Protein AF-H6LB31-F1 (afdb_monomer)

Structure (mmCIF, N/CA/C/O backbone):
data_AF-H6LB31-F1
#
_entry.id   AF-H6LB31-F1
#
loop_
_atom_site.group_PDB
_atom_site.id
_atom_site.type_symbol
_atom_site.label_atom_id
_atom_site.label_alt_id
_atom_site.label_comp_id
_atom_site.label_asym_id
_atom_site.label_entity_id
_atom_site.label_seq_id
_atom_site.pdbx_PDB_ins_code
_atom_site.Cartn_x
_atom_site.Cartn_y
_atom_site.Cartn_z
_atom_site.occupancy
_atom_site.B_iso_or_equiv
_atom_site.auth_seq_id
_atom_site.auth_comp_id
_atom_site.auth_asym_id
_atom_site.auth_atom_id
_atom_site.pdbx_PDB_model_num
ATOM 1 N N . MET A 1 1 ? 15.099 -11.812 30.535 1.00 35.91 1 MET A N 1
ATOM 2 C CA . MET A 1 1 ? 14.905 -11.667 29.072 1.00 35.91 1 MET A CA 1
ATOM 3 C C . MET A 1 1 ? 13.791 -12.609 28.619 1.00 35.91 1 MET A C 1
ATOM 5 O O . MET A 1 1 ? 14.042 -13.612 27.968 1.00 35.91 1 ME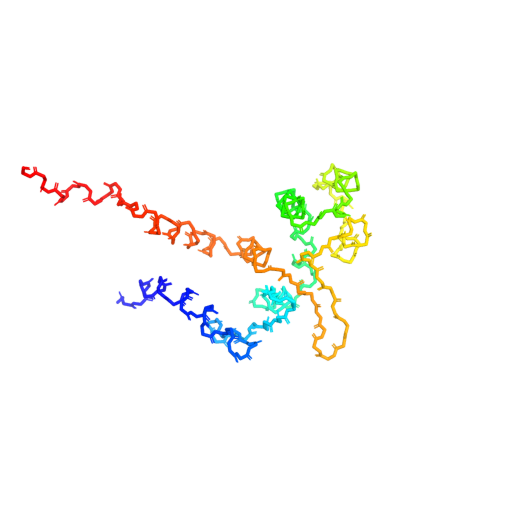T A O 1
ATOM 9 N N . GLN A 1 2 ? 12.557 -12.311 29.016 1.00 36.75 2 GLN A N 1
ATOM 10 C CA . GLN A 1 2 ? 11.341 -12.982 28.547 1.00 36.75 2 GLN A CA 1
ATOM 11 C C . GLN A 1 2 ? 10.508 -11.933 27.796 1.00 36.75 2 GLN A C 1
ATOM 13 O O . GLN A 1 2 ? 10.653 -10.749 28.086 1.00 36.75 2 GLN A O 1
ATOM 18 N N . ALA A 1 3 ? 9.674 -12.378 26.853 1.00 39.47 3 ALA A N 1
ATOM 19 C CA . ALA A 1 3 ? 8.760 -11.580 26.015 1.00 39.47 3 ALA A CA 1
ATOM 20 C C . ALA A 1 3 ? 9.251 -11.102 24.627 1.00 39.47 3 ALA A C 1
ATOM 22 O O . ALA A 1 3 ? 8.881 -10.025 24.176 1.00 39.47 3 ALA A O 1
ATOM 23 N N . VAL A 1 4 ? 10.002 -11.929 23.885 1.00 43.31 4 VAL A N 1
ATOM 24 C CA . VAL A 1 4 ? 10.171 -11.741 22.416 1.00 43.31 4 VAL A CA 1
ATOM 25 C C . VAL A 1 4 ? 9.467 -12.843 21.599 1.00 43.31 4 VAL A C 1
ATOM 27 O O . VAL A 1 4 ? 9.294 -12.716 20.391 1.00 43.31 4 VAL A O 1
ATOM 30 N N . TRP A 1 5 ? 8.976 -13.906 22.250 1.00 37.16 5 TRP A N 1
ATOM 31 C CA . TRP A 1 5 ? 8.496 -15.121 21.569 1.00 37.16 5 TRP A CA 1
ATOM 32 C C . TRP A 1 5 ? 6.986 -15.398 21.680 1.00 37.16 5 TRP A C 1
ATOM 34 O O . TRP A 1 5 ? 6.527 -16.380 21.107 1.00 37.16 5 TRP A O 1
ATOM 44 N N . GLU A 1 6 ? 6.197 -14.532 22.326 1.00 35.81 6 GLU A N 1
ATOM 45 C CA . GLU A 1 6 ? 4.729 -14.708 22.432 1.00 35.81 6 GLU A CA 1
ATOM 46 C C . GLU A 1 6 ? 3.915 -14.029 21.316 1.00 35.81 6 GLU A C 1
ATOM 48 O O . GLU A 1 6 ? 2.698 -14.174 21.235 1.00 35.81 6 GLU A O 1
ATOM 53 N N . LEU A 1 7 ? 4.574 -13.347 20.379 1.00 46.31 7 LEU A N 1
ATOM 54 C CA . LEU A 1 7 ? 3.907 -12.713 19.239 1.00 46.31 7 LEU A CA 1
ATOM 55 C C . LEU A 1 7 ? 3.476 -13.609 18.044 1.00 46.31 7 LEU A C 1
ATOM 57 O O . LEU A 1 7 ? 3.020 -13.025 17.068 1.00 46.31 7 LEU A O 1
ATOM 61 N N . PRO A 1 8 ? 3.542 -14.963 18.026 1.00 50.78 8 PRO A N 1
ATOM 62 C CA . PRO A 1 8 ? 3.002 -15.732 16.894 1.00 50.78 8 PRO A CA 1
ATOM 63 C C . PRO A 1 8 ? 1.480 -15.930 16.908 1.00 50.78 8 PRO A C 1
ATOM 65 O O . PRO A 1 8 ? 0.855 -15.839 15.865 1.00 50.78 8 PRO A O 1
ATOM 68 N N . ILE A 1 9 ? 0.860 -16.164 18.067 1.00 45.50 9 ILE A N 1
ATOM 69 C CA . ILE A 1 9 ? -0.571 -16.544 18.148 1.00 45.50 9 ILE A CA 1
ATOM 70 C C . ILE A 1 9 ? -1.484 -15.306 18.160 1.00 45.50 9 ILE A C 1
ATOM 72 O O . ILE A 1 9 ? -2.668 -15.361 17.812 1.00 45.50 9 ILE A O 1
ATOM 76 N N . LEU A 1 10 ? -0.921 -14.154 18.525 1.00 48.28 10 LEU A N 1
ATOM 77 C CA . LEU A 1 10 ? -1.684 -12.925 18.629 1.00 48.28 10 LEU A CA 1
ATOM 78 C C . LEU A 1 10 ? -2.051 -12.371 17.253 1.00 48.28 10 LEU A C 1
ATOM 80 O O . LEU A 1 10 ? -3.207 -12.051 17.090 1.00 48.28 10 LEU A O 1
ATOM 84 N N . LEU A 1 11 ? -1.208 -12.335 16.215 1.00 50.88 11 LEU A N 1
ATOM 85 C CA . LEU A 1 11 ? -1.619 -11.659 14.968 1.00 50.88 11 LEU A CA 1
ATOM 86 C C . LEU A 1 11 ? -2.863 -12.291 14.297 1.00 50.88 11 LEU A C 1
ATOM 88 O O . LEU A 1 11 ? -3.767 -11.560 13.900 1.00 50.88 11 LEU A O 1
ATOM 92 N N . PHE A 1 12 ? -2.964 -13.625 14.254 1.00 44.91 12 PHE A N 1
ATOM 93 C CA . PHE A 1 12 ? -4.125 -14.323 13.679 1.00 44.91 12 PHE A CA 1
ATOM 94 C C . PHE A 1 12 ? -5.377 -14.268 14.572 1.00 44.91 12 PHE A C 1
ATOM 96 O O . PHE A 1 12 ? -6.462 -13.959 14.079 1.00 44.91 12 PHE A O 1
ATOM 103 N N . SER A 1 13 ? -5.247 -14.483 15.890 1.00 44.72 13 SER A N 1
ATOM 104 C CA . SER A 1 13 ? -6.390 -14.345 16.815 1.00 44.72 13 SER A CA 1
ATOM 105 C C . SER A 1 13 ? -6.854 -12.891 16.980 1.00 44.72 13 SER A C 1
ATOM 107 O O . SER A 1 13 ? -8.026 -12.635 17.245 1.00 44.72 13 SER A O 1
ATOM 109 N N . PHE A 1 14 ? -5.967 -11.921 16.757 1.00 44.09 14 PHE A N 1
ATOM 110 C CA . PHE A 1 14 ? -6.229 -10.491 16.899 1.00 44.09 14 PHE A CA 1
ATOM 111 C C . PHE A 1 14 ? -6.899 -9.889 15.657 1.00 44.09 14 PHE A C 1
ATOM 113 O O . PHE A 1 14 ? -7.761 -9.021 15.799 1.00 44.09 14 PHE A O 1
ATOM 120 N N . ILE A 1 15 ? -6.587 -10.392 14.456 1.00 50.03 15 ILE A N 1
ATOM 121 C CA . ILE A 1 15 ? -7.363 -10.104 13.237 1.00 50.03 15 ILE A CA 1
ATOM 122 C C . ILE A 1 15 ? -8.776 -10.698 13.361 1.00 50.03 15 ILE A C 1
ATOM 124 O O . ILE A 1 15 ? -9.748 -10.000 13.075 1.00 50.03 15 ILE A O 1
ATOM 128 N N . GLU A 1 16 ? -8.916 -11.929 13.868 1.00 47.12 16 GLU A N 1
ATOM 129 C CA . GLU A 1 16 ? -10.231 -12.541 14.124 1.00 47.12 16 GLU A CA 1
ATOM 130 C C . GLU A 1 16 ? -11.044 -11.807 15.208 1.00 47.12 16 GLU A C 1
ATOM 132 O O . GLU A 1 16 ? -12.233 -11.549 15.028 1.00 47.12 16 GLU A O 1
ATOM 137 N N . MET A 1 17 ? -10.424 -11.368 16.310 1.00 37.28 17 MET A N 1
ATOM 138 C CA . MET A 1 17 ? -11.124 -10.616 17.363 1.00 37.28 17 MET A CA 1
ATOM 139 C C . MET A 1 17 ? -11.562 -9.206 16.931 1.00 37.28 17 MET A C 1
ATOM 141 O O . MET A 1 17 ? -12.603 -8.719 17.382 1.00 37.28 17 MET A O 1
ATOM 145 N N . ALA A 1 18 ? -10.816 -8.542 16.045 1.00 44.94 18 ALA A N 1
ATOM 146 C CA . ALA A 1 18 ? -11.147 -7.196 15.573 1.00 44.94 18 ALA A CA 1
ATOM 147 C C . ALA A 1 18 ? -12.305 -7.160 14.559 1.00 44.94 18 ALA A C 1
ATOM 149 O O . ALA A 1 18 ? -12.961 -6.119 14.421 1.00 44.94 18 ALA A O 1
ATOM 150 N N . LYS A 1 19 ? -12.639 -8.299 13.926 1.00 49.56 19 LYS A N 1
ATOM 151 C CA . LYS A 1 19 ? -13.785 -8.442 13.004 1.00 49.56 19 LYS A CA 1
ATOM 152 C C . LYS A 1 19 ? -15.132 -8.056 13.627 1.00 49.56 19 LYS A C 1
ATOM 154 O O . LYS A 1 19 ? -16.082 -7.794 12.894 1.00 49.56 19 LYS A O 1
ATOM 159 N N . LYS A 1 20 ? -15.235 -7.992 14.962 1.00 47.22 20 LYS A N 1
ATOM 160 C CA . LYS A 1 20 ? -16.486 -7.695 15.682 1.00 47.22 20 LYS A CA 1
ATOM 161 C C . LYS A 1 20 ? -16.664 -6.224 16.094 1.00 47.22 20 LYS A C 1
ATOM 163 O O . LYS A 1 20 ? -17.773 -5.856 16.466 1.00 47.22 20 LYS A O 1
ATOM 168 N N . GLN A 1 21 ? -15.614 -5.390 16.052 1.00 53.44 21 GLN A N 1
ATOM 169 C CA . GLN A 1 21 ? -15.641 -4.018 16.608 1.00 53.44 21 GLN A CA 1
ATOM 170 C C . GLN A 1 21 ? -15.147 -2.910 15.656 1.00 53.44 21 GLN A C 1
ATOM 172 O O . GLN A 1 21 ? -15.168 -1.740 16.031 1.00 53.44 21 GLN A O 1
ATOM 177 N N . GLY A 1 22 ? -14.705 -3.233 14.433 1.00 63.44 22 GLY A N 1
ATOM 178 C CA . GLY A 1 22 ? -14.289 -2.224 13.440 1.00 63.44 22 GLY A CA 1
ATOM 179 C C . GLY A 1 22 ? -12.993 -1.471 13.785 1.00 63.44 22 GLY A C 1
ATOM 180 O O . GLY A 1 22 ? -12.625 -0.515 13.105 1.00 63.44 22 GLY A O 1
ATOM 181 N N . ILE A 1 23 ? -12.284 -1.877 14.843 1.00 63.09 23 ILE A N 1
ATOM 182 C CA . ILE A 1 23 ? -11.026 -1.275 15.300 1.00 63.09 23 ILE A CA 1
ATOM 183 C C . ILE A 1 23 ? -10.080 -2.395 15.754 1.00 63.09 23 ILE A C 1
ATOM 185 O O . ILE A 1 23 ? -10.455 -3.264 16.536 1.00 63.09 23 ILE A O 1
ATOM 189 N N . LEU A 1 24 ? -8.835 -2.352 15.282 1.00 66.56 24 LEU A N 1
ATOM 190 C CA . LEU A 1 24 ? -7.753 -3.290 15.572 1.00 66.56 24 LEU A CA 1
ATOM 191 C C . LEU A 1 24 ? -6.681 -2.599 16.436 1.00 66.56 24 LEU A C 1
ATOM 193 O O . LEU A 1 24 ? -5.989 -1.693 15.973 1.00 66.56 24 LEU A O 1
ATOM 197 N N . LYS A 1 25 ? -6.509 -3.019 17.696 1.00 53.97 25 LYS A N 1
ATOM 198 C CA . LYS A 1 25 ? -5.569 -2.401 18.663 1.00 53.97 25 LYS A CA 1
ATOM 199 C C . LYS A 1 25 ? -4.150 -2.987 18.631 1.00 53.97 25 LYS A C 1
ATOM 201 O O . LYS A 1 25 ? -3.714 -3.630 19.576 1.00 53.97 25 LYS A O 1
ATOM 206 N N . VAL A 1 26 ? -3.377 -2.776 17.574 1.00 55.91 26 VAL A N 1
ATOM 207 C CA . VAL A 1 26 ? -2.007 -3.333 17.516 1.00 55.91 26 VAL A CA 1
ATOM 208 C C . VAL A 1 26 ? -1.038 -2.484 18.346 1.00 55.91 26 VAL A C 1
ATOM 210 O O . VAL A 1 26 ? -0.842 -1.310 18.022 1.00 55.91 26 VAL A O 1
ATOM 213 N N . GLN A 1 27 ? -0.428 -3.084 19.379 1.00 51.78 27 GLN A N 1
ATOM 214 C CA . GLN A 1 27 ? 0.591 -2.471 20.255 1.00 51.78 27 GLN A CA 1
ATOM 215 C C . GLN A 1 27 ? 0.170 -1.094 20.807 1.00 51.78 27 GLN A C 1
ATOM 217 O O . GLN A 1 27 ? 0.881 -0.103 20.677 1.00 51.78 27 GLN A O 1
ATOM 222 N N . GLY A 1 28 ? -1.041 -1.013 21.367 1.00 53.47 28 GLY A N 1
ATOM 223 C CA . GLY A 1 28 ? -1.573 0.229 21.947 1.00 53.47 28 GLY A CA 1
ATOM 224 C C . GLY A 1 28 ? -2.074 1.256 20.928 1.00 53.47 28 GLY A C 1
ATOM 225 O O . GLY A 1 28 ? -2.485 2.342 21.318 1.00 53.47 28 GLY A O 1
ATOM 226 N N . SER A 1 29 ? -2.080 0.930 19.632 1.00 46.38 29 SER A N 1
ATOM 227 C CA . SER A 1 29 ? -2.531 1.842 18.580 1.00 46.38 29 SER A CA 1
ATOM 228 C C . SER A 1 29 ? -3.711 1.273 17.791 1.00 46.38 29 SER A C 1
ATOM 230 O O . SER A 1 29 ? -3.640 0.168 17.245 1.00 46.38 29 SER A O 1
ATOM 232 N N . GLU A 1 30 ? -4.771 2.069 17.694 1.00 66.38 30 GLU A N 1
ATOM 233 C CA . GLU A 1 30 ? -6.033 1.746 17.026 1.00 66.38 30 GLU A CA 1
ATOM 234 C C . GLU A 1 30 ? -5.915 1.904 15.502 1.00 66.38 30 GLU A C 1
ATOM 236 O O . GLU A 1 30 ? -5.641 2.988 14.994 1.00 66.38 30 GLU A O 1
ATOM 241 N N . ILE A 1 31 ? -6.109 0.811 14.764 1.00 69.44 31 ILE A N 1
ATOM 242 C CA . ILE A 1 31 ? -6.218 0.788 13.302 1.00 69.44 31 ILE A CA 1
ATOM 243 C C . ILE A 1 31 ? -7.687 0.578 12.960 1.00 69.44 31 ILE A C 1
ATOM 245 O O . ILE A 1 31 ? -8.292 -0.394 13.407 1.00 69.44 31 ILE A O 1
ATOM 249 N N . ARG A 1 32 ? -8.273 1.473 12.167 1.00 71.75 32 ARG A N 1
ATOM 250 C CA . ARG A 1 32 ? -9.671 1.337 11.752 1.00 71.75 32 ARG A CA 1
ATOM 251 C C . ARG A 1 32 ? -9.819 0.236 10.710 1.00 71.75 32 ARG A C 1
ATOM 253 O O . ARG A 1 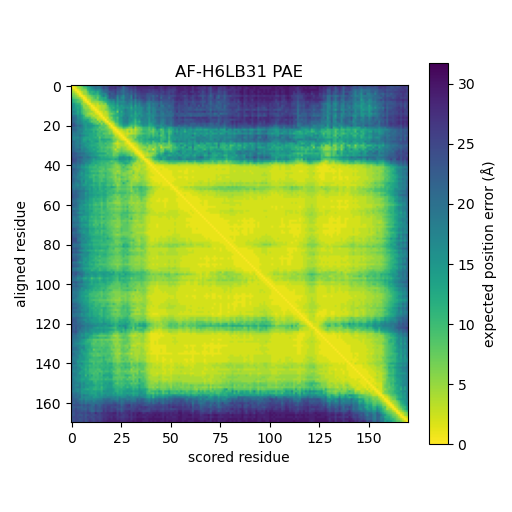32 ? -9.070 0.199 9.730 1.00 71.75 32 ARG A O 1
ATOM 260 N N . LEU A 1 33 ? -10.815 -0.612 10.932 1.00 72.56 33 LEU A N 1
ATOM 261 C CA . LEU A 1 33 ? -11.290 -1.618 9.999 1.00 72.56 33 LEU A CA 1
ATOM 262 C C . LEU A 1 33 ? -12.643 -1.176 9.453 1.00 72.56 33 LEU A C 1
ATOM 264 O O . LEU A 1 33 ? -13.509 -0.688 10.179 1.00 72.56 33 LEU A O 1
ATOM 268 N N . TYR A 1 34 ? -12.823 -1.359 8.161 1.00 69.38 34 TYR A N 1
ATOM 269 C CA . TYR A 1 34 ? -14.055 -1.069 7.459 1.00 69.38 34 TYR A CA 1
ATOM 270 C C . TYR A 1 34 ? -14.463 -2.318 6.688 1.00 69.38 34 TYR A C 1
ATOM 272 O O . TYR A 1 34 ? -13.652 -2.862 5.955 1.00 69.38 34 TYR A O 1
ATOM 280 N N . ARG A 1 35 ? -15.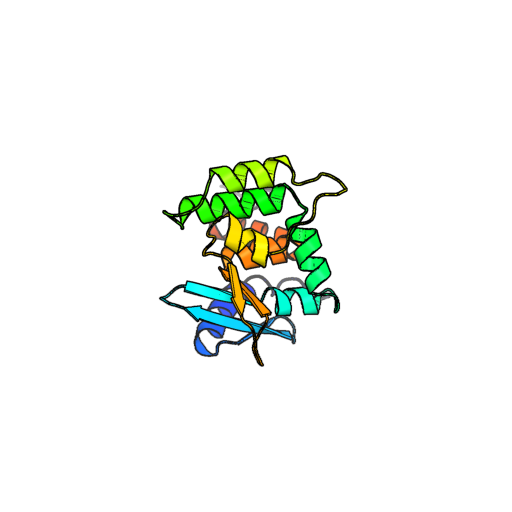702 -2.781 6.851 1.00 65.00 35 ARG A N 1
ATOM 281 C CA . ARG A 1 35 ? -16.219 -3.930 6.103 1.00 65.00 35 ARG A CA 1
ATOM 282 C C . ARG A 1 35 ? -17.204 -3.447 5.050 1.00 65.00 35 ARG A C 1
ATOM 284 O O . ARG A 1 35 ? -18.160 -2.743 5.378 1.00 65.00 35 ARG A O 1
ATOM 291 N N . GLU A 1 36 ? -16.992 -3.850 3.806 1.00 63.50 36 GLU A N 1
ATOM 292 C CA . GLU A 1 36 ? -17.874 -3.546 2.680 1.00 63.50 36 GLU A CA 1
ATOM 293 C C . GLU A 1 36 ? -18.114 -4.813 1.869 1.00 63.50 36 GLU A C 1
ATOM 295 O O . GLU A 1 36 ? -17.175 -5.510 1.514 1.00 63.50 36 GLU A O 1
ATOM 300 N N . GLN A 1 37 ? -19.385 -5.147 1.630 1.00 58.81 37 GLN A N 1
ATOM 301 C CA . GLN A 1 37 ? -19.803 -6.247 0.744 1.00 58.81 37 GLN A CA 1
ATOM 302 C C . GLN A 1 37 ? -19.100 -7.609 0.966 1.00 58.81 37 GLN A C 1
ATOM 304 O O . GLN A 1 37 ? -19.046 -8.418 0.048 1.00 58.81 37 GLN A O 1
ATOM 309 N N . LYS A 1 38 ? -18.687 -7.896 2.215 1.00 62.44 38 LYS A N 1
ATOM 310 C CA . LYS A 1 38 ? -17.968 -9.100 2.711 1.00 62.44 38 LYS A CA 1
ATOM 311 C C . LYS A 1 38 ? -16.437 -9.041 2.673 1.00 62.44 38 LYS A C 1
ATOM 313 O O . LYS A 1 38 ? -15.815 -9.981 3.159 1.00 62.44 38 LYS A O 1
ATOM 318 N N . GLU A 1 39 ? -15.846 -7.948 2.214 1.00 69.69 39 GLU A N 1
ATOM 319 C CA . GLU A 1 39 ? -14.398 -7.741 2.236 1.00 69.69 39 GLU A CA 1
ATOM 320 C C . GLU A 1 39 ? -13.985 -6.778 3.352 1.00 69.69 39 GLU A C 1
ATOM 322 O O . GLU A 1 39 ? -14.695 -5.819 3.685 1.00 69.69 39 GLU A O 1
ATOM 327 N N . ASP A 1 40 ? -12.832 -7.066 3.955 1.00 79.50 40 ASP A N 1
ATOM 328 C CA . ASP A 1 40 ? -12.276 -6.309 5.070 1.00 79.50 40 ASP A CA 1
ATOM 329 C C . ASP A 1 40 ? -1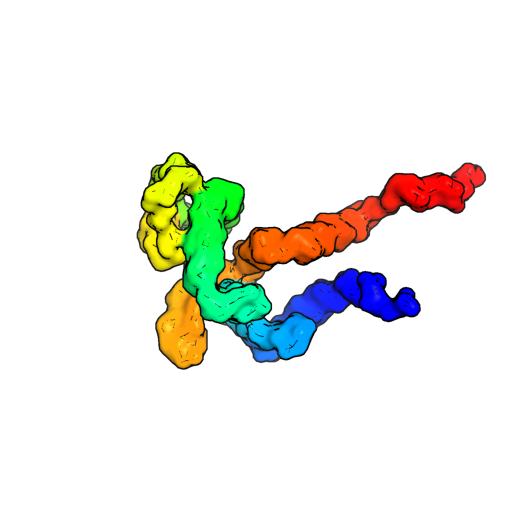1.224 -5.314 4.543 1.00 79.50 40 ASP A C 1
ATOM 331 O O . ASP A 1 40 ? -10.182 -5.682 3.999 1.00 79.50 40 ASP A O 1
ATOM 335 N N . PHE A 1 41 ? -11.507 -4.025 4.719 1.00 87.38 41 PHE A N 1
ATOM 336 C CA . PHE A 1 41 ? -10.633 -2.908 4.386 1.00 87.38 41 PHE A CA 1
ATOM 337 C C . PHE A 1 41 ? -9.958 -2.349 5.639 1.00 87.38 41 PHE A C 1
ATOM 339 O O . PHE A 1 41 ? -10.566 -2.190 6.699 1.00 87.38 41 PHE A O 1
ATOM 346 N N . ILE A 1 42 ? -8.695 -1.968 5.496 1.00 89.38 42 ILE A N 1
ATOM 347 C CA . ILE A 1 42 ? -7.847 -1.452 6.565 1.00 89.38 42 ILE A CA 1
ATOM 348 C C . ILE A 1 42 ? -7.377 -0.045 6.199 1.00 89.38 42 ILE A C 1
ATOM 350 O O . ILE A 1 42 ? -6.991 0.227 5.061 1.00 89.38 42 ILE A O 1
ATOM 354 N N . SER A 1 43 ? -7.407 0.867 7.169 1.00 91.38 43 SER A N 1
ATOM 355 C CA . SER A 1 43 ? -6.943 2.246 6.992 1.00 91.38 43 SER A CA 1
ATOM 356 C C . SER A 1 43 ? -5.421 2.315 6.800 1.00 91.38 43 SER A C 1
ATOM 358 O O . SER A 1 43 ? -4.651 2.183 7.757 1.00 91.38 43 SER A O 1
ATOM 360 N N . LEU A 1 44 ? -4.978 2.594 5.570 1.00 92.88 44 LEU A N 1
ATOM 361 C CA . LEU A 1 44 ? -3.571 2.853 5.244 1.00 92.88 44 LEU A CA 1
ATOM 362 C C . LEU A 1 44 ? -3.069 4.117 5.942 1.00 92.88 44 LEU A C 1
ATOM 364 O O . LEU A 1 44 ? -1.924 4.177 6.386 1.00 92.88 44 LEU A O 1
ATOM 368 N N . THR A 1 45 ? -3.928 5.128 6.078 1.00 92.25 45 THR A N 1
ATOM 369 C CA . THR A 1 45 ? -3.575 6.376 6.762 1.00 92.25 45 THR A CA 1
ATOM 370 C C . THR A 1 45 ? -3.303 6.146 8.249 1.00 92.25 45 THR A C 1
ATOM 372 O O . THR A 1 45 ? -2.354 6.720 8.781 1.00 92.25 45 THR A O 1
ATOM 375 N N . ASP A 1 46 ? -4.087 5.297 8.921 1.00 89.19 46 ASP A N 1
ATOM 376 C CA . ASP A 1 46 ? -3.859 4.985 10.336 1.00 89.19 46 ASP A CA 1
ATOM 377 C C . ASP A 1 46 ? -2.619 4.106 10.529 1.00 89.19 46 ASP A C 1
ATOM 379 O O . ASP A 1 46 ? -1.862 4.338 11.471 1.00 89.19 46 ASP A O 1
ATOM 383 N N . ILE A 1 47 ? -2.350 3.165 9.611 1.00 89.06 47 ILE A N 1
ATOM 384 C CA . ILE A 1 47 ? -1.083 2.415 9.585 1.00 89.06 47 ILE A CA 1
ATOM 385 C C . ILE A 1 47 ? 0.093 3.386 9.451 1.00 89.06 47 ILE A C 1
ATOM 387 O O . ILE A 1 47 ? 0.972 3.402 10.310 1.00 89.06 47 ILE A O 1
ATOM 391 N N . ALA A 1 48 ? 0.089 4.235 8.419 1.00 91.31 48 ALA A N 1
ATOM 392 C CA . ALA A 1 48 ? 1.164 5.186 8.145 1.00 91.31 48 ALA A CA 1
ATOM 393 C C . ALA A 1 48 ? 1.417 6.128 9.331 1.00 91.31 48 ALA A C 1
ATOM 395 O O . ALA A 1 48 ? 2.570 6.427 9.641 1.00 91.31 48 ALA A O 1
ATOM 396 N N . ARG A 1 49 ? 0.356 6.551 10.035 1.00 89.25 49 ARG A N 1
ATOM 397 C CA . ARG A 1 49 ? 0.451 7.474 11.177 1.00 89.25 49 ARG A CA 1
ATOM 398 C C . ARG A 1 49 ? 1.290 6.912 12.323 1.00 89.25 49 ARG A C 1
ATOM 400 O O . ARG A 1 49 ? 1.915 7.697 13.028 1.00 89.25 49 ARG A O 1
ATOM 407 N N . LYS A 1 50 ? 1.353 5.584 12.484 1.00 86.25 50 LYS A N 1
ATOM 408 C CA . LYS A 1 50 ? 2.215 4.940 13.492 1.00 86.25 50 LYS A CA 1
ATOM 409 C C . LYS A 1 50 ? 3.705 5.100 13.196 1.00 86.25 50 LYS A C 1
ATOM 411 O O . LYS A 1 50 ? 4.508 5.098 14.119 1.00 86.25 50 LYS A O 1
ATOM 416 N N . PHE A 1 51 ? 4.067 5.220 11.921 1.00 85.94 51 PHE A N 1
ATOM 417 C CA . PHE A 1 51 ? 5.458 5.318 11.483 1.00 85.94 51 PHE A CA 1
ATOM 418 C C . PHE A 1 51 ? 5.891 6.770 11.287 1.00 85.94 51 PHE A C 1
ATOM 420 O O . PHE A 1 51 ? 7.026 7.124 11.595 1.00 85.94 51 PHE A O 1
ATOM 427 N N . ASN A 1 52 ? 5.007 7.622 10.758 1.00 86.94 52 ASN A N 1
ATOM 428 C CA . ASN A 1 52 ? 5.307 9.030 10.525 1.00 86.94 52 ASN A CA 1
ATOM 429 C C . ASN A 1 52 ? 4.022 9.885 10.502 1.00 86.94 52 ASN A C 1
ATOM 431 O O . ASN A 1 52 ? 3.057 9.512 9.827 1.00 86.94 52 ASN A O 1
ATOM 435 N N . PRO A 1 53 ? 4.000 11.074 11.141 1.00 88.06 53 PRO A N 1
ATOM 436 C CA . PRO A 1 53 ? 2.868 11.998 11.037 1.00 88.06 53 PRO A CA 1
ATOM 437 C C . PRO A 1 53 ? 2.592 12.465 9.595 1.00 88.06 53 PRO A C 1
ATOM 439 O O . PRO A 1 53 ? 1.442 12.743 9.250 1.00 88.06 53 PRO A O 1
ATOM 442 N N . LYS A 1 54 ? 3.607 12.494 8.718 1.00 91.38 54 LYS A N 1
ATOM 443 C CA . LYS A 1 54 ? 3.481 12.798 7.280 1.00 91.38 54 LYS A CA 1
ATOM 444 C C . LYS A 1 54 ? 2.947 11.595 6.491 1.00 91.38 54 LYS A C 1
ATOM 446 O O . LYS A 1 54 ? 3.579 11.099 5.560 1.00 91.38 54 LYS A O 1
ATOM 451 N N . THR A 1 55 ? 1.756 11.135 6.862 1.00 91.12 55 THR A N 1
ATOM 452 C CA . THR A 1 55 ? 1.105 9.928 6.318 1.00 91.12 55 THR A CA 1
ATOM 453 C C . THR A 1 55 ? 1.001 9.916 4.793 1.00 91.12 55 THR A C 1
ATOM 455 O O . THR A 1 55 ? 1.352 8.920 4.164 1.00 91.12 55 THR A O 1
ATOM 458 N N . GLY A 1 56 ? 0.591 11.035 4.187 1.00 91.00 56 GLY A N 1
ATOM 459 C CA . GLY A 1 56 ? 0.489 11.160 2.732 1.00 91.00 56 GLY A CA 1
ATOM 460 C C . GLY A 1 56 ? 1.826 10.938 2.022 1.00 91.00 56 GLY A C 1
ATOM 461 O O . GLY A 1 56 ? 1.864 10.274 0.994 1.00 91.00 56 GLY A O 1
ATOM 462 N N . GLN A 1 57 ? 2.936 11.402 2.603 1.00 92.56 57 GLN A N 1
ATOM 463 C CA . GLN A 1 57 ? 4.261 11.233 2.007 1.00 92.56 57 GLN A CA 1
ATOM 464 C C . GLN A 1 57 ? 4.733 9.774 2.044 1.00 92.56 57 GLN A C 1
ATOM 466 O O . GLN A 1 57 ? 5.342 9.313 1.084 1.00 92.56 57 GLN A O 1
ATOM 471 N N . LEU A 1 58 ? 4.418 9.024 3.107 1.00 94.25 58 LEU A N 1
ATOM 472 C CA . LEU A 1 58 ? 4.716 7.587 3.166 1.00 94.25 58 LEU A CA 1
ATOM 473 C C . LEU A 1 58 ? 3.953 6.801 2.097 1.00 94.25 58 LEU A C 1
ATOM 475 O O . LEU A 1 58 ? 4.533 5.951 1.430 1.00 94.25 58 LEU A O 1
ATOM 479 N N . ILE A 1 59 ? 2.670 7.114 1.919 1.00 94.50 59 ILE A N 1
ATOM 480 C CA . ILE A 1 59 ? 1.828 6.482 0.900 1.00 94.50 59 ILE A CA 1
ATOM 481 C C . ILE A 1 59 ? 2.339 6.815 -0.511 1.00 94.50 59 ILE A C 1
ATOM 483 O O . ILE A 1 59 ? 2.422 5.931 -1.358 1.00 94.50 59 ILE A O 1
ATOM 487 N N . LEU A 1 60 ? 2.734 8.067 -0.760 1.00 93.94 60 LEU A N 1
ATOM 488 C CA . LEU A 1 60 ? 3.334 8.465 -2.036 1.00 93.94 60 LEU A CA 1
ATOM 489 C C . LEU A 1 60 ? 4.660 7.738 -2.293 1.00 93.94 60 LEU A C 1
ATOM 491 O O . LEU A 1 60 ? 4.875 7.222 -3.383 1.00 93.94 60 LEU A O 1
ATOM 495 N N . ASN A 1 61 ? 5.536 7.644 -1.290 1.00 94.50 61 ASN A N 1
ATOM 496 C CA . ASN A 1 61 ? 6.811 6.932 -1.419 1.00 94.50 61 ASN A CA 1
ATOM 497 C C . ASN A 1 61 ? 6.616 5.442 -1.719 1.00 94.50 61 ASN A C 1
ATOM 499 O O . ASN A 1 61 ? 7.377 4.868 -2.496 1.00 94.50 61 ASN A O 1
ATOM 503 N N . TRP A 1 62 ? 5.588 4.835 -1.133 1.00 95.62 62 TRP A N 1
ATOM 504 C CA . TRP A 1 62 ? 5.207 3.460 -1.415 1.00 95.62 62 TRP A CA 1
ATOM 505 C C . TRP A 1 62 ? 4.796 3.263 -2.881 1.00 95.62 62 TRP A C 1
ATOM 507 O O . TRP A 1 62 ? 5.331 2.380 -3.548 1.00 95.62 62 TRP A O 1
ATOM 517 N N . LEU A 1 63 ? 3.959 4.149 -3.432 1.00 95.06 63 LEU A N 1
ATOM 518 C CA . LEU A 1 63 ? 3.551 4.102 -4.844 1.00 95.06 63 LEU A CA 1
ATOM 519 C C . LEU A 1 63 ? 4.675 4.387 -5.849 1.00 95.06 63 LEU A C 1
ATOM 521 O O . LEU A 1 63 ? 4.540 4.066 -7.025 1.00 95.06 63 LEU A O 1
ATOM 525 N N . ARG A 1 64 ? 5.797 4.971 -5.420 1.00 93.19 64 ARG A N 1
ATOM 526 C CA . ARG A 1 64 ? 6.974 5.146 -6.288 1.00 93.19 64 ARG A CA 1
ATOM 527 C C . ARG A 1 64 ? 7.775 3.857 -6.465 1.00 93.19 64 ARG A C 1
ATOM 529 O O . ARG A 1 64 ? 8.660 3.804 -7.318 1.00 93.19 64 ARG A O 1
ATOM 536 N N . ASN A 1 65 ? 7.501 2.828 -5.665 1.00 94.06 65 ASN A N 1
ATOM 537 C CA . ASN A 1 65 ? 8.216 1.566 -5.738 1.00 94.06 65 ASN A CA 1
ATOM 538 C C . ASN A 1 65 ? 7.629 0.652 -6.827 1.00 94.06 65 ASN A C 1
ATOM 540 O O . ASN A 1 65 ? 6.454 0.285 -6.780 1.00 94.06 65 ASN A O 1
ATOM 544 N N . ARG A 1 66 ? 8.483 0.207 -7.763 1.00 94.81 66 ARG A N 1
ATOM 545 C CA . ARG A 1 66 ? 8.121 -0.755 -8.818 1.00 94.81 66 ARG A CA 1
ATOM 546 C C . ARG A 1 66 ? 7.531 -2.051 -8.256 1.00 94.81 66 ARG A C 1
ATOM 548 O O . ARG A 1 66 ? 6.591 -2.580 -8.847 1.00 94.81 66 ARG A O 1
ATOM 555 N N . SER A 1 67 ? 8.043 -2.561 -7.130 1.00 95.00 67 SER A N 1
ATOM 556 C CA . SER A 1 67 ? 7.519 -3.790 -6.518 1.00 95.00 67 SER A CA 1
ATOM 557 C C . SER A 1 67 ? 6.091 -3.606 -6.020 1.00 95.00 67 SER A C 1
ATOM 559 O O . SER A 1 67 ? 5.260 -4.485 -6.217 1.00 95.00 67 SER A O 1
ATOM 561 N N . SER A 1 68 ? 5.799 -2.454 -5.419 1.00 96.25 68 SER A N 1
ATOM 562 C CA . SER A 1 68 ? 4.482 -2.168 -4.855 1.00 96.25 68 SER A CA 1
ATOM 563 C C . SER A 1 68 ? 3.455 -1.913 -5.954 1.00 96.25 68 SER A C 1
ATOM 565 O O . SER A 1 68 ? 2.377 -2.492 -5.911 1.00 96.25 68 SER A O 1
ATOM 567 N N . ILE A 1 69 ? 3.814 -1.174 -7.011 1.00 97.38 69 ILE A N 1
ATOM 568 C CA . ILE A 1 69 ? 2.954 -1.037 -8.201 1.00 97.38 69 ILE A CA 1
ATOM 569 C C . ILE A 1 69 ? 2.686 -2.394 -8.857 1.00 97.38 69 ILE A C 1
ATOM 571 O O . ILE A 1 69 ? 1.547 -2.692 -9.210 1.00 97.38 69 ILE A O 1
ATOM 575 N N . SER A 1 70 ? 3.707 -3.247 -8.975 1.00 97.12 70 SER A N 1
ATOM 576 C CA . SER A 1 70 ? 3.538 -4.592 -9.539 1.00 97.12 70 SER A CA 1
ATOM 577 C C . SER A 1 70 ? 2.606 -5.455 -8.686 1.00 97.12 70 SER A C 1
ATOM 579 O O . SER A 1 70 ? 1.759 -6.156 -9.231 1.00 97.12 70 SER A O 1
ATOM 581 N N . PHE A 1 71 ? 2.728 -5.377 -7.357 1.00 97.56 71 PHE A N 1
ATOM 582 C CA . PHE A 1 71 ? 1.833 -6.075 -6.437 1.00 97.56 71 PHE A CA 1
ATOM 583 C C . PHE A 1 71 ? 0.386 -5.590 -6.575 1.00 97.56 71 PHE A C 1
ATOM 585 O O . PHE A 1 71 ? -0.517 -6.413 -6.697 1.00 97.56 71 PHE A O 1
ATOM 592 N N . LEU A 1 72 ? 0.165 -4.270 -6.604 1.00 97.56 72 LEU A N 1
ATOM 593 C CA . LEU A 1 72 ? -1.169 -3.693 -6.780 1.00 97.56 72 LEU A CA 1
ATOM 594 C C . LEU A 1 72 ? -1.805 -4.149 -8.095 1.00 97.56 72 LEU A C 1
ATOM 596 O O . LEU A 1 72 ? -2.938 -4.615 -8.089 1.00 97.56 72 LEU A O 1
ATOM 600 N N . GLY A 1 73 ? -1.066 -4.084 -9.205 1.00 97.06 73 GLY A N 1
ATOM 601 C CA . GLY A 1 73 ? -1.566 -4.548 -10.498 1.00 97.06 73 GLY A CA 1
ATOM 602 C C . GLY A 1 73 ? -1.874 -6.044 -10.526 1.00 97.06 73 GLY A C 1
ATOM 603 O O . GLY A 1 73 ? -2.884 -6.441 -11.101 1.00 97.06 73 GLY A O 1
ATOM 604 N N . ALA A 1 74 ? -1.057 -6.876 -9.873 1.00 97.69 74 ALA A N 1
ATOM 605 C CA . ALA A 1 74 ? -1.320 -8.309 -9.756 1.00 97.69 74 ALA A CA 1
ATOM 606 C C . ALA A 1 74 ? -2.587 -8.590 -8.936 1.00 97.69 74 ALA A C 1
ATOM 608 O O . ALA A 1 74 ? -3.417 -9.395 -9.353 1.00 97.69 74 ALA A O 1
ATOM 609 N N . TRP A 1 75 ? -2.761 -7.906 -7.801 1.00 97.00 75 TRP A N 1
ATOM 610 C CA . TRP A 1 75 ? -3.956 -8.053 -6.973 1.00 97.00 75 TRP A CA 1
ATOM 611 C C . TRP A 1 75 ? -5.213 -7.628 -7.741 1.00 97.00 75 TRP A C 1
ATOM 613 O O . TRP A 1 75 ? -6.181 -8.385 -7.784 1.00 97.00 75 TRP A O 1
ATOM 623 N N . GLU A 1 76 ? -5.183 -6.472 -8.406 1.00 97.06 76 GLU A N 1
ATOM 624 C CA . GLU A 1 76 ? -6.317 -5.983 -9.197 1.00 97.06 76 GLU A CA 1
ATOM 625 C C . GLU A 1 76 ? -6.622 -6.904 -10.382 1.00 97.06 76 GLU A C 1
ATOM 627 O O . GLU A 1 76 ? -7.773 -7.257 -10.592 1.00 97.06 76 GLU A O 1
ATOM 632 N N . SER A 1 77 ? -5.613 -7.391 -11.106 1.00 95.62 77 SER A N 1
ATOM 633 C CA . SER A 1 77 ? -5.834 -8.303 -12.242 1.00 95.62 77 SER A CA 1
ATOM 634 C C . SER A 1 77 ? -6.518 -9.615 -11.839 1.00 95.62 77 SER A C 1
ATOM 636 O O . SER A 1 77 ? -7.210 -10.223 -12.651 1.00 95.62 77 SER A O 1
ATOM 638 N N . LEU A 1 78 ? -6.325 -10.064 -10.594 1.00 95.12 78 LEU A N 1
ATOM 639 C CA . LEU A 1 78 ? -6.942 -11.284 -10.068 1.00 95.12 78 LEU A CA 1
ATOM 640 C C . LEU A 1 78 ? -8.378 -11.066 -9.570 1.00 95.12 78 LEU A C 1
ATOM 642 O O . LEU A 1 78 ? -9.186 -11.989 -9.649 1.00 95.12 78 LEU A O 1
ATOM 646 N N . HIS A 1 79 ? -8.697 -9.875 -9.054 1.00 93.12 79 HIS A N 1
ATOM 647 C CA . HIS A 1 79 ? -9.949 -9.623 -8.324 1.00 93.12 79 HIS A CA 1
ATOM 648 C C . HIS A 1 79 ? -10.889 -8.621 -9.011 1.00 93.12 79 HIS A C 1
ATOM 650 O O . HIS A 1 79 ? -12.063 -8.539 -8.655 1.00 93.12 79 HIS A O 1
ATOM 656 N N . ASN A 1 80 ? -10.410 -7.864 -9.998 1.00 94.69 80 ASN A N 1
ATOM 657 C CA . ASN A 1 80 ? -11.141 -6.791 -10.661 1.00 94.69 80 ASN A CA 1
ATOM 658 C C . ASN A 1 80 ? -11.250 -7.056 -12.176 1.00 94.69 80 ASN A C 1
ATOM 660 O O . ASN A 1 80 ? -10.344 -6.710 -12.937 1.00 94.69 80 ASN A O 1
ATOM 664 N N . PRO A 1 81 ? -12.385 -7.608 -12.649 1.00 93.19 81 PRO A N 1
ATOM 665 C CA . PRO A 1 81 ? -12.609 -7.877 -14.072 1.00 93.19 81 PRO A CA 1
ATOM 666 C C . PRO A 1 81 ? -12.576 -6.633 -14.971 1.00 93.19 81 PRO A C 1
ATOM 668 O O . PRO A 1 81 ? -12.370 -6.758 -16.174 1.00 93.19 81 PRO A O 1
ATOM 671 N N . ASN A 1 82 ? -12.794 -5.443 -14.402 1.00 95.00 82 ASN A N 1
ATOM 672 C CA . ASN A 1 82 ? -12.832 -4.172 -15.129 1.00 95.00 82 ASN A CA 1
ATOM 673 C C . ASN A 1 82 ? -11.514 -3.388 -15.009 1.00 95.00 82 ASN A C 1
ATOM 675 O O . ASN A 1 82 ? -11.479 -2.194 -15.308 1.00 95.00 82 ASN A O 1
ATOM 679 N N . PHE A 1 83 ? -10.442 -4.028 -14.538 1.00 97.38 83 PHE A N 1
ATOM 680 C CA . PHE A 1 83 ? -9.151 -3.382 -14.353 1.00 97.38 83 PHE A CA 1
ATOM 681 C C . PHE A 1 83 ? -8.549 -2.934 -15.689 1.00 97.38 83 PHE A C 1
ATOM 683 O O . PHE A 1 83 ? -8.418 -3.715 -16.635 1.00 97.38 83 PHE A O 1
ATOM 690 N N . ASN A 1 84 ? -8.142 -1.669 -15.770 1.00 97.25 84 ASN A N 1
ATOM 691 C CA . ASN A 1 84 ? -7.522 -1.117 -16.967 1.00 97.25 84 ASN A CA 1
ATOM 692 C C . ASN A 1 84 ? -6.032 -1.492 -17.028 1.00 97.25 84 ASN A C 1
ATOM 694 O O . ASN A 1 84 ? -5.154 -0.749 -16.581 1.00 97.25 84 ASN A O 1
ATOM 698 N N . VAL A 1 85 ? -5.761 -2.662 -17.610 1.00 95.69 85 VAL A N 1
ATOM 699 C CA . VAL A 1 85 ? -4.413 -3.237 -17.757 1.00 95.69 85 VAL A CA 1
ATOM 700 C C . VAL A 1 85 ? -3.483 -2.333 -18.573 1.00 95.69 85 VAL A C 1
ATOM 702 O O . VAL A 1 85 ? -2.293 -2.253 -18.275 1.00 95.69 85 VAL A O 1
ATOM 705 N N . LEU A 1 86 ? -4.007 -1.621 -19.575 1.00 96.81 86 LEU A N 1
ATOM 706 C CA . LEU A 1 86 ? -3.197 -0.747 -20.425 1.00 96.81 86 LEU A CA 1
ATOM 707 C C . LEU A 1 86 ? -2.638 0.443 -19.632 1.00 96.81 86 LEU A C 1
ATOM 709 O O . LEU A 1 86 ? -1.436 0.703 -19.665 1.00 96.81 86 LEU A O 1
ATOM 713 N N . GLU A 1 87 ? -3.495 1.133 -18.877 1.00 97.19 87 GLU A N 1
ATOM 714 C CA . GLU A 1 87 ? -3.057 2.234 -18.011 1.00 97.19 87 GLU A CA 1
ATOM 715 C C . GLU A 1 87 ? -2.141 1.749 -16.886 1.00 97.19 87 GLU A C 1
ATOM 717 O O . GLU A 1 87 ? -1.169 2.423 -16.541 1.00 97.19 87 GLU A O 1
ATOM 722 N N . PHE A 1 88 ? -2.392 0.553 -16.353 1.00 97.38 88 PHE A N 1
ATOM 723 C CA . PHE A 1 88 ? -1.486 -0.075 -15.398 1.00 97.38 88 PHE A CA 1
ATOM 724 C C . PHE A 1 88 ? -0.076 -0.274 -15.972 1.00 97.38 88 PHE A C 1
ATOM 726 O O . PHE A 1 88 ? 0.894 0.127 -15.326 1.00 97.38 88 PHE A O 1
ATOM 733 N N . GLU A 1 89 ? 0.067 -0.848 -17.168 1.00 96.75 89 GLU A N 1
ATOM 734 C CA . GLU A 1 89 ? 1.386 -1.050 -17.779 1.00 96.75 89 GLU A CA 1
ATOM 735 C C . GLU A 1 89 ? 2.078 0.291 -18.079 1.00 96.75 89 GLU A C 1
ATOM 737 O O . GLU A 1 89 ? 3.276 0.432 -17.823 1.00 96.75 89 GLU A O 1
ATOM 742 N N . ASN A 1 90 ? 1.335 1.321 -18.503 1.00 96.44 90 ASN A N 1
ATOM 743 C CA . ASN A 1 90 ? 1.871 2.680 -18.659 1.00 96.44 90 ASN A CA 1
ATOM 744 C C . ASN A 1 90 ? 2.444 3.226 -17.340 1.00 96.44 90 ASN A C 1
ATOM 746 O O . ASN A 1 90 ? 3.581 3.704 -17.303 1.00 96.44 90 ASN A O 1
ATOM 750 N N . ILE A 1 91 ? 1.684 3.117 -16.247 1.00 96.56 91 ILE A N 1
ATOM 751 C CA . ILE A 1 91 ? 2.108 3.528 -14.901 1.00 96.56 91 ILE A CA 1
ATOM 752 C C . ILE A 1 91 ? 3.346 2.742 -14.455 1.00 96.56 91 ILE A C 1
ATOM 754 O O . ILE A 1 91 ? 4.326 3.320 -13.981 1.00 96.56 91 ILE A O 1
ATOM 758 N N . LYS A 1 92 ? 3.331 1.420 -14.621 1.00 95.56 92 LYS A N 1
ATOM 759 C CA . LYS A 1 92 ? 4.420 0.517 -14.232 1.00 95.56 92 LYS A CA 1
ATOM 760 C C . LYS A 1 92 ? 5.717 0.808 -14.988 1.00 95.56 92 LYS A C 1
ATOM 762 O O . LYS A 1 92 ? 6.790 0.751 -14.385 1.00 95.56 92 LYS A O 1
ATOM 767 N N . ASN A 1 93 ? 5.625 1.169 -16.267 1.00 95.06 93 AS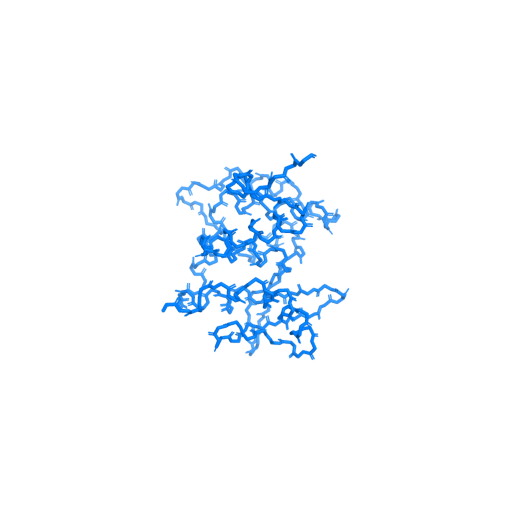N A N 1
ATOM 768 C CA . ASN A 1 93 ? 6.778 1.547 -17.081 1.00 95.06 93 ASN A CA 1
ATOM 769 C C . ASN A 1 93 ? 7.439 2.840 -16.580 1.00 95.06 93 ASN A C 1
ATOM 771 O O . ASN A 1 93 ? 8.664 2.881 -16.472 1.00 95.06 93 ASN A O 1
ATOM 775 N N . GLN A 1 94 ? 6.638 3.839 -16.194 1.00 93.25 94 GLN A N 1
ATOM 776 C CA . GLN A 1 94 ? 7.102 5.127 -15.650 1.00 93.25 94 GLN A CA 1
ATOM 777 C C . GLN A 1 94 ? 7.563 5.041 -14.182 1.00 93.25 94 GLN A C 1
ATOM 779 O O . GLN A 1 94 ? 8.316 5.883 -13.688 1.00 93.25 94 GLN A O 1
ATOM 784 N N . THR A 1 95 ? 7.102 4.027 -13.444 1.00 92.56 95 THR A N 1
ATOM 785 C CA . THR A 1 95 ? 7.419 3.873 -12.019 1.00 92.56 95 THR A CA 1
ATOM 786 C C . THR A 1 95 ? 8.918 3.700 -11.820 1.00 92.56 95 THR A C 1
ATOM 788 O O . THR A 1 95 ? 9.529 2.854 -12.453 1.00 92.56 95 THR A O 1
ATOM 791 N N . GLY A 1 96 ? 9.519 4.435 -10.886 1.00 85.88 96 GLY A N 1
ATOM 792 C CA . GLY A 1 96 ? 10.959 4.385 -10.616 1.00 85.88 96 GLY A CA 1
ATOM 793 C C . GLY A 1 96 ? 11.758 5.494 -11.298 1.00 85.88 96 GLY A C 1
ATOM 794 O O . GLY A 1 96 ? 12.919 5.687 -10.935 1.00 85.88 96 GLY A O 1
ATOM 795 N N . ASP A 1 97 ? 11.143 6.267 -12.196 1.00 91.12 97 ASP A N 1
ATOM 796 C CA . ASP A 1 97 ? 11.751 7.505 -12.672 1.00 91.12 97 ASP A CA 1
ATOM 797 C C . ASP A 1 97 ? 11.805 8.545 -11.535 1.00 91.12 97 ASP A C 1
ATOM 799 O O . ASP A 1 97 ? 10.852 8.677 -10.754 1.00 91.12 97 ASP A O 1
ATOM 803 N N . PRO A 1 98 ? 12.895 9.329 -11.407 1.00 89.38 98 PRO A N 1
ATOM 804 C CA . PRO A 1 98 ? 13.036 10.300 -10.321 1.00 89.38 98 PRO A CA 1
ATOM 805 C C . PRO A 1 98 ? 11.925 11.353 -10.283 1.00 89.38 98 PRO A C 1
ATOM 807 O O . PRO A 1 98 ? 11.562 11.817 -9.202 1.00 89.38 98 PRO A O 1
ATOM 810 N N . THR A 1 99 ? 11.380 11.706 -11.447 1.00 90.31 99 THR A N 1
ATOM 811 C CA . THR A 1 99 ? 10.309 12.695 -11.619 1.00 90.31 99 THR A CA 1
ATOM 812 C C . THR A 1 99 ? 8.912 12.088 -11.513 1.00 90.31 99 THR A C 1
ATOM 814 O O . THR A 1 99 ? 7.934 12.827 -11.398 1.00 90.31 99 THR A O 1
ATOM 817 N N . PHE A 1 100 ? 8.798 10.757 -11.515 1.00 92.12 100 PHE A N 1
ATOM 818 C CA . PHE A 1 100 ? 7.511 10.086 -11.455 1.00 92.12 100 PHE A CA 1
ATOM 819 C C . PHE A 1 100 ? 6.852 10.278 -10.090 1.00 92.12 100 PHE A C 1
ATOM 821 O O . PHE A 1 100 ? 7.430 9.988 -9.034 1.00 92.12 100 PHE A O 1
ATOM 828 N N . THR A 1 101 ? 5.610 10.752 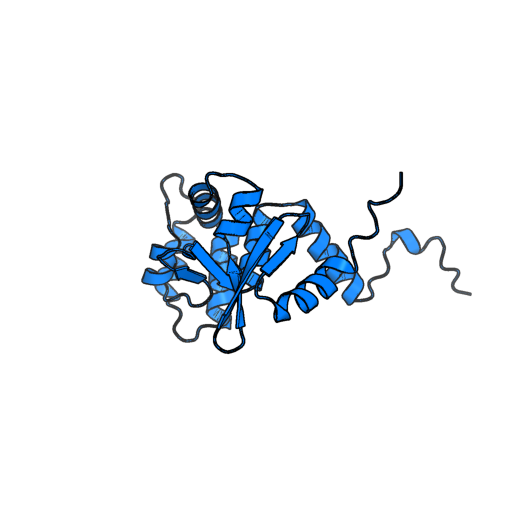-10.136 1.00 91.19 101 THR A N 1
ATOM 829 C CA . THR A 1 101 ? 4.739 10.932 -8.980 1.00 91.19 101 THR A CA 1
ATOM 830 C C . THR A 1 101 ? 3.373 10.359 -9.320 1.00 91.19 101 THR A C 1
ATOM 832 O O . THR A 1 101 ? 2.848 10.603 -10.402 1.00 91.19 101 THR A O 1
ATOM 835 N N . LEU A 1 102 ? 2.811 9.599 -8.385 1.00 94.56 102 LEU A N 1
ATOM 836 C CA . LEU A 1 102 ? 1.486 9.010 -8.498 1.00 94.56 102 LEU A CA 1
ATOM 837 C C . LEU A 1 102 ? 0.808 9.074 -7.134 1.00 94.56 102 LEU A C 1
ATOM 839 O O . LEU A 1 102 ? 1.371 8.626 -6.133 1.00 94.56 102 LEU A O 1
ATOM 843 N N . SER A 1 103 ? -0.400 9.620 -7.092 1.00 93.12 103 SER A N 1
ATOM 844 C CA . SER A 1 103 ? -1.276 9.557 -5.927 1.00 93.12 103 SER A CA 1
ATOM 845 C C . SER A 1 103 ? -2.207 8.343 -5.987 1.00 93.12 103 SER A C 1
ATOM 847 O O . SER A 1 103 ? -2.506 7.813 -7.055 1.00 93.12 103 SER A O 1
ATOM 849 N N . LEU A 1 104 ? -2.723 7.912 -4.830 1.00 93.69 104 LEU A N 1
ATOM 850 C CA . LEU A 1 104 ? -3.707 6.821 -4.786 1.00 93.69 104 LEU A CA 1
ATOM 851 C C . LEU A 1 104 ? -5.008 7.174 -5.509 1.00 93.69 104 LEU A C 1
ATOM 853 O O . LEU A 1 104 ? -5.637 6.296 -6.085 1.00 93.69 104 LEU A O 1
ATOM 857 N N . THR A 1 105 ? -5.404 8.446 -5.488 1.00 93.06 105 THR A N 1
ATOM 858 C CA . THR A 1 105 ? -6.580 8.906 -6.228 1.00 93.06 105 THR A CA 1
ATOM 859 C C . THR A 1 105 ? -6.359 8.751 -7.732 1.00 93.06 105 THR A C 1
ATOM 861 O O . THR A 1 105 ? -7.186 8.132 -8.390 1.00 93.06 105 THR A O 1
ATOM 864 N N . GLU A 1 106 ? -5.212 9.199 -8.257 1.00 95.00 106 GLU A N 1
ATOM 865 C CA . GLU A 1 106 ? -4.868 9.026 -9.677 1.00 95.00 106 GLU A CA 1
ATOM 866 C C . GLU A 1 106 ? -4.740 7.551 -10.068 1.00 95.00 106 GLU A C 1
ATOM 868 O O . GLU A 1 106 ? -5.170 7.172 -11.153 1.00 95.00 106 GLU A O 1
ATOM 873 N N . TRP A 1 107 ? -4.177 6.705 -9.196 1.00 96.19 107 TRP A N 1
ATOM 874 C CA . TRP A 1 107 ? -4.139 5.256 -9.412 1.00 96.19 107 TRP A CA 1
ATOM 875 C C . TRP A 1 107 ? -5.549 4.688 -9.597 1.00 96.19 107 TRP A C 1
ATOM 877 O O . TRP A 1 107 ? -5.803 4.008 -10.590 1.00 96.19 107 TRP A O 1
ATOM 887 N N . ILE A 1 108 ? -6.471 4.999 -8.679 1.00 95.56 108 ILE A N 1
ATOM 888 C CA . ILE A 1 108 ? -7.862 4.527 -8.736 1.00 95.56 108 ILE A CA 1
ATOM 889 C C . ILE A 1 108 ? -8.554 5.035 -10.004 1.00 95.56 108 ILE A C 1
ATOM 891 O O . ILE A 1 108 ? -9.192 4.251 -10.699 1.00 95.56 108 ILE A O 1
ATOM 895 N N . GLU A 1 109 ? -8.407 6.320 -10.324 1.00 95.81 109 GLU A N 1
ATOM 896 C CA . GLU A 1 109 ? -9.066 6.947 -11.473 1.00 95.81 109 GLU A CA 1
ATOM 897 C C . GLU A 1 109 ? -8.566 6.397 -12.813 1.00 95.81 109 GLU A C 1
ATOM 899 O O . GLU A 1 109 ? -9.376 6.104 -13.689 1.00 95.81 109 GLU A O 1
ATOM 904 N N . LYS A 1 110 ? -7.250 6.217 -12.979 1.00 96.69 110 LYS A N 1
ATOM 905 C CA . LYS A 1 110 ? -6.665 5.725 -14.237 1.00 96.69 110 LYS A CA 1
ATOM 906 C C . LYS A 1 110 ? -6.898 4.235 -14.455 1.00 96.69 110 LYS A C 1
ATOM 908 O O . LYS A 1 110 ? -7.160 3.805 -15.577 1.00 96.69 110 LYS A O 1
ATOM 913 N N . THR A 1 111 ? -6.776 3.442 -13.391 1.00 96.81 111 THR A N 1
ATOM 914 C CA . THR A 1 111 ? -6.788 1.976 -13.503 1.00 96.81 111 THR A CA 1
ATOM 915 C C . THR A 1 111 ? -8.149 1.344 -13.216 1.00 96.81 111 THR A C 1
ATOM 917 O O . THR A 1 111 ? -8.362 0.179 -13.544 1.00 96.81 111 THR A O 1
ATOM 920 N N . GLY A 1 112 ? -9.078 2.086 -12.607 1.00 95.94 112 GLY A N 1
ATOM 921 C C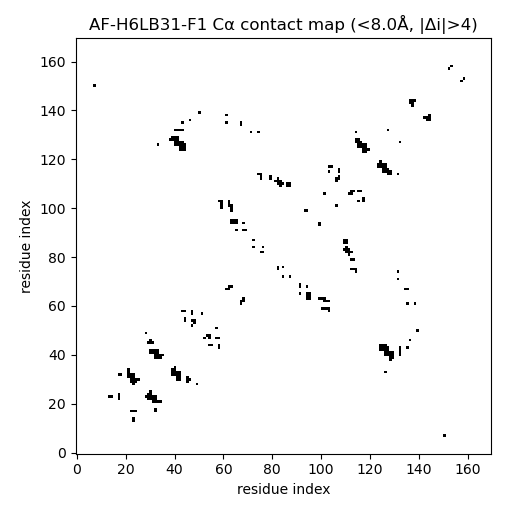A . GLY A 1 112 ? -10.347 1.535 -12.131 1.00 95.94 112 GLY A CA 1
ATOM 922 C C . GLY A 1 112 ? -10.186 0.603 -10.925 1.00 95.94 112 GLY A C 1
ATOM 923 O O . GLY A 1 112 ? -11.011 -0.290 -10.736 1.00 95.94 112 GLY A O 1
ATOM 924 N N . ALA A 1 113 ? -9.120 0.775 -10.135 1.00 95.69 113 ALA A N 1
ATOM 925 C CA . ALA A 1 113 ? -8.794 -0.091 -9.004 1.00 95.69 113 ALA A CA 1
ATOM 926 C C . ALA A 1 113 ? -9.926 -0.173 -7.959 1.00 95.69 113 ALA A C 1
ATOM 928 O O . ALA A 1 113 ? -10.528 0.838 -7.575 1.00 95.69 113 ALA A O 1
ATOM 929 N N . LEU A 1 114 ? -10.193 -1.384 -7.461 1.00 94.69 114 LEU A N 1
ATOM 930 C CA . LEU A 1 114 ? -11.215 -1.651 -6.442 1.00 94.69 114 LEU A CA 1
ATOM 931 C C . LEU A 1 114 ? -10.618 -1.934 -5.061 1.00 94.69 114 LEU A C 1
ATOM 933 O O . LEU A 1 114 ? -11.275 -1.674 -4.051 1.00 94.69 114 LEU A O 1
ATOM 937 N N . GLY A 1 115 ? -9.373 -2.404 -5.008 1.00 93.12 115 GLY A N 1
ATOM 938 C CA . GLY A 1 115 ? -8.668 -2.784 -3.790 1.00 93.12 115 GLY A CA 1
ATOM 939 C C . GLY A 1 115 ? -8.256 -1.606 -2.918 1.00 93.12 115 GLY A C 1
ATOM 940 O O . GLY A 1 115 ? -7.876 -1.804 -1.766 1.00 93.12 115 GLY A O 1
ATOM 941 N N . ILE A 1 116 ? -8.354 -0.370 -3.418 1.00 94.56 116 ILE A N 1
ATOM 942 C CA . ILE A 1 116 ? -8.079 0.849 -2.653 1.00 94.56 116 ILE A CA 1
ATOM 943 C C . ILE A 1 116 ? -9.242 1.829 -2.790 1.00 94.56 116 ILE A C 1
ATOM 945 O O . ILE A 1 116 ? -9.779 2.054 -3.872 1.00 94.56 116 ILE A O 1
ATOM 949 N N . ARG A 1 117 ? -9.617 2.456 -1.673 1.00 90.81 117 ARG A N 1
ATOM 950 C CA . ARG A 1 117 ? -10.704 3.430 -1.567 1.00 90.81 117 ARG A CA 1
ATOM 951 C C . ARG A 1 117 ? -10.250 4.6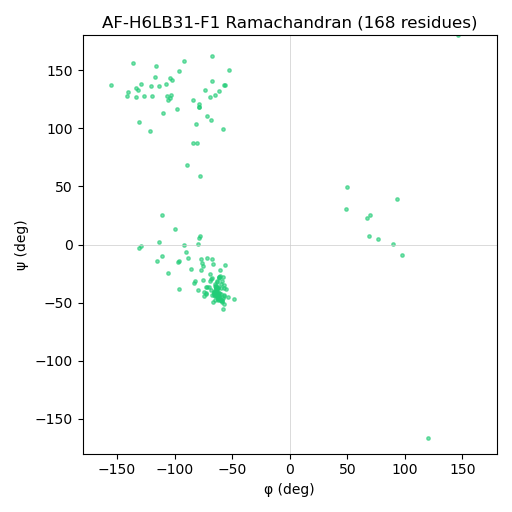65 -0.803 1.00 90.81 117 ARG A C 1
ATOM 953 O O . ARG A 1 117 ? -9.706 4.563 0.295 1.00 90.81 117 ARG A O 1
ATOM 960 N N . SER A 1 118 ? -10.542 5.846 -1.338 1.00 88.12 118 SER A N 1
ATOM 961 C CA . SER A 1 118 ? -10.358 7.111 -0.621 1.00 88.12 118 SER A CA 1
ATOM 962 C C . SER A 1 118 ? -11.705 7.644 -0.142 1.00 88.12 118 SER A C 1
ATOM 964 O O . SER A 1 118 ? -12.635 7.792 -0.934 1.00 88.12 118 SER A O 1
ATOM 966 N N . LYS A 1 119 ? -11.827 7.928 1.158 1.00 86.38 119 LYS A N 1
ATOM 967 C CA . LYS A 1 119 ? -13.027 8.528 1.759 1.00 86.38 119 LYS A CA 1
ATOM 968 C C . LYS A 1 119 ? -12.712 9.927 2.274 1.00 86.38 119 LYS A C 1
ATOM 970 O O . LYS A 1 119 ? -11.700 10.141 2.938 1.00 86.38 119 LYS A O 1
ATOM 975 N N . LYS A 1 120 ? -13.612 10.880 2.018 1.00 85.00 120 LYS A N 1
ATOM 976 C CA . LYS A 1 120 ? -13.560 12.246 2.570 1.00 85.00 120 LYS A CA 1
ATOM 977 C C . LYS A 1 120 ? -14.445 12.339 3.826 1.00 85.00 120 LYS A C 1
ATOM 979 O O . LYS A 1 120 ? -15.444 11.633 3.919 1.00 85.00 120 LYS A O 1
ATOM 984 N N . GLY A 1 121 ? -14.096 13.203 4.785 1.00 82.81 121 GLY A N 1
ATOM 985 C CA . GLY A 1 121 ? -14.914 13.497 5.979 1.00 82.81 121 GLY A CA 1
ATOM 986 C C . GLY A 1 121 ? -14.243 13.185 7.325 1.00 82.81 121 GLY A C 1
ATOM 987 O O . GLY A 1 121 ? -13.038 12.963 7.394 1.00 82.81 121 GLY A O 1
ATOM 988 N N . ARG A 1 122 ? -15.031 13.162 8.414 1.00 72.44 122 ARG A N 1
ATOM 989 C CA . ARG A 1 122 ? -14.558 12.987 9.812 1.00 72.44 122 ARG A CA 1
ATOM 990 C C . ARG A 1 122 ? -13.840 11.651 10.067 1.00 72.44 122 ARG A C 1
ATOM 992 O O . ARG A 1 122 ? -12.945 11.586 10.903 1.00 72.44 122 ARG A O 1
ATOM 999 N N . TYR A 1 123 ? -14.202 10.616 9.310 1.00 73.81 123 TYR A N 1
ATOM 1000 C CA . TYR A 1 123 ? -13.523 9.310 9.258 1.00 73.81 123 TYR A CA 1
ATOM 1001 C C . TYR A 1 123 ? -12.825 9.091 7.908 1.00 73.81 123 TYR A C 1
ATOM 1003 O O . TYR A 1 123 ? -12.655 7.961 7.447 1.00 73.81 123 TYR A O 1
ATOM 1011 N N . GLY A 1 124 ? -12.470 10.194 7.251 1.00 82.94 124 GLY A N 1
ATOM 1012 C CA . GLY A 1 124 ? -11.773 10.193 5.981 1.00 82.94 124 GLY A CA 1
ATOM 1013 C C . GLY A 1 124 ? -10.352 9.656 6.102 1.00 82.94 124 GLY A C 1
ATOM 1014 O O . GLY A 1 124 ? -9.775 9.565 7.189 1.00 82.94 124 GLY A O 1
ATOM 1015 N N . GLY A 1 125 ? -9.806 9.282 4.957 1.00 89.19 125 GLY A N 1
ATOM 1016 C CA . GLY A 1 125 ? -8.530 8.601 4.834 1.00 89.19 125 GLY A CA 1
ATOM 1017 C C . GLY A 1 125 ? -8.554 7.631 3.667 1.00 89.19 125 GLY A C 1
ATOM 1018 O O . GLY A 1 125 ? -9.566 7.484 2.972 1.00 89.19 125 GLY A O 1
ATOM 1019 N N . THR A 1 126 ? -7.427 6.963 3.475 1.00 92.75 126 THR A N 1
ATOM 1020 C CA . THR A 1 126 ? -7.298 5.937 2.452 1.00 92.75 126 THR A CA 1
ATOM 1021 C C . THR A 1 126 ? -7.363 4.563 3.089 1.00 92.75 126 THR A C 1
ATOM 1023 O O . THR A 1 126 ? -6.644 4.277 4.047 1.00 92.75 126 THR A O 1
ATOM 1026 N N . TYR A 1 127 ? -8.226 3.724 2.541 1.00 92.50 127 TYR A N 1
ATOM 1027 C CA . TYR A 1 127 ? -8.485 2.365 2.974 1.00 92.50 127 TYR A CA 1
ATOM 1028 C C . TYR A 1 127 ? -8.098 1.416 1.848 1.00 92.50 127 TYR A C 1
ATOM 1030 O O . TYR A 1 127 ? -8.293 1.743 0.679 1.00 92.50 127 TYR A O 1
ATOM 1038 N N . ALA A 1 128 ? -7.564 0.253 2.185 1.00 94.06 128 ALA A N 1
ATOM 1039 C CA . ALA A 1 128 ? -7.235 -0.771 1.205 1.00 94.06 128 ALA A CA 1
ATOM 1040 C C . ALA A 1 128 ? -7.667 -2.149 1.687 1.00 94.06 128 ALA A C 1
ATOM 1042 O O . ALA A 1 128 ? -7.793 -2.361 2.894 1.00 94.06 128 ALA A O 1
ATOM 1043 N N . HIS A 1 129 ? -7.877 -3.066 0.748 1.00 92.81 129 HIS A N 1
ATOM 1044 C CA . HIS A 1 129 ? -8.122 -4.470 1.041 1.00 92.81 129 HIS A CA 1
ATOM 1045 C C . HIS A 1 129 ? -7.022 -5.029 1.957 1.00 92.81 129 HIS A C 1
ATOM 1047 O O . HIS A 1 129 ? -5.875 -4.573 1.904 1.00 92.81 129 HIS A O 1
ATOM 1053 N N . GLN A 1 130 ? -7.362 -6.012 2.794 1.00 87.56 130 GLN A N 1
ATOM 1054 C CA . GLN A 1 130 ? -6.458 -6.599 3.785 1.00 87.56 130 GLN A CA 1
ATOM 1055 C C . GLN A 1 130 ? -5.085 -6.979 3.201 1.00 87.56 130 GLN A C 1
ATOM 1057 O O . GLN A 1 130 ? -4.064 -6.606 3.777 1.00 87.56 130 GLN A O 1
ATOM 1062 N N . ASP A 1 131 ? -5.043 -7.647 2.046 1.00 90.56 131 ASP A N 1
ATOM 1063 C CA . ASP A 1 131 ? -3.779 -8.066 1.417 1.00 90.56 131 ASP A CA 1
ATOM 1064 C C . ASP A 1 131 ? -2.908 -6.874 1.011 1.00 90.56 131 ASP A C 1
ATOM 1066 O O . ASP A 1 131 ? -1.702 -6.855 1.256 1.00 90.56 131 ASP A O 1
ATOM 1070 N N . ILE A 1 132 ? -3.531 -5.843 0.435 1.00 95.06 132 ILE A N 1
ATOM 1071 C CA . ILE A 1 132 ? -2.856 -4.606 0.033 1.00 95.06 132 ILE A CA 1
ATOM 1072 C C . ILE A 1 132 ? -2.348 -3.855 1.266 1.00 95.06 132 ILE A C 1
ATOM 1074 O O . ILE A 1 132 ? -1.226 -3.351 1.280 1.00 95.06 132 ILE A O 1
ATOM 1078 N N . ALA A 1 133 ? -3.141 -3.809 2.335 1.00 92.19 133 ALA A N 1
ATOM 1079 C CA . ALA A 1 133 ? -2.721 -3.207 3.591 1.00 92.19 133 ALA A CA 1
ATOM 1080 C C . ALA A 1 133 ? -1.553 -3.964 4.245 1.00 92.19 133 ALA A C 1
ATOM 1082 O O . ALA A 1 133 ? -0.680 -3.338 4.851 1.00 92.19 133 ALA A O 1
ATOM 1083 N N . PHE A 1 134 ? -1.501 -5.291 4.107 1.00 89.62 134 PHE A N 1
ATOM 1084 C CA . PHE A 1 134 ? -0.381 -6.103 4.580 1.00 89.62 134 PHE A CA 1
ATOM 1085 C C . PHE A 1 134 ? 0.872 -5.938 3.735 1.00 89.62 134 PHE A C 1
ATOM 1087 O O . PHE A 1 134 ? 1.965 -5.898 4.307 1.00 89.62 134 PHE A O 1
ATOM 1094 N N . GLU A 1 135 ? 0.751 -5.786 2.416 1.00 94.12 135 GLU A N 1
ATOM 1095 C CA . GLU A 1 135 ? 1.894 -5.390 1.595 1.00 94.12 135 GLU A CA 1
ATOM 1096 C C . GLU A 1 135 ? 2.421 -4.031 2.067 1.00 94.12 135 GLU A C 1
ATOM 1098 O O . GLU A 1 135 ? 3.616 -3.924 2.357 1.00 94.12 135 GLU A O 1
ATOM 1103 N N . PHE A 1 136 ? 1.547 -3.036 2.263 1.00 95.06 136 PHE A N 1
ATOM 1104 C CA . PHE A 1 136 ? 1.973 -1.697 2.671 1.00 95.06 136 PHE A CA 1
ATOM 1105 C C . PHE A 1 136 ? 2.672 -1.718 4.033 1.00 95.06 136 PHE A C 1
ATOM 1107 O O . PHE A 1 136 ? 3.720 -1.100 4.232 1.00 95.06 136 PHE A O 1
ATOM 1114 N N . LEU A 1 137 ? 2.137 -2.485 4.983 1.00 91.00 137 LEU A N 1
ATOM 1115 C CA . LEU A 1 137 ? 2.765 -2.674 6.285 1.00 91.00 137 LEU A CA 1
ATOM 1116 C C . LEU A 1 137 ? 4.120 -3.393 6.168 1.00 91.00 137 LEU A C 1
ATOM 1118 O O . LEU A 1 137 ? 5.066 -3.043 6.872 1.00 91.00 137 LEU A O 1
ATOM 1122 N N . SER A 1 138 ? 4.238 -4.350 5.246 1.00 90.38 138 SER A N 1
ATOM 1123 C CA . SER A 1 138 ? 5.494 -5.044 4.934 1.00 90.38 138 SER A CA 1
ATOM 1124 C C . SER A 1 138 ? 6.517 -4.132 4.252 1.00 90.38 138 SER A C 1
ATOM 1126 O O . SER A 1 138 ? 7.722 -4.337 4.408 1.00 90.38 138 SER A O 1
ATOM 1128 N N . TYR A 1 139 ? 6.069 -3.131 3.494 1.00 93.94 139 TYR A N 1
ATOM 1129 C CA . TYR A 1 139 ? 6.919 -2.074 2.952 1.00 93.94 139 TYR A CA 1
ATOM 1130 C C . TYR A 1 139 ? 7.461 -1.170 4.070 1.00 93.94 139 TYR A C 1
ATOM 1132 O O . TYR A 1 139 ? 8.655 -0.875 4.087 1.00 93.94 139 TYR A O 1
ATOM 1140 N N . LEU A 1 140 ? 6.620 -0.786 5.036 1.00 91.06 140 LEU A N 1
ATOM 1141 C CA . LEU A 1 140 ? 7.015 0.086 6.150 1.00 91.06 140 LEU A CA 1
ATOM 1142 C C . LEU A 1 140 ? 7.848 -0.618 7.233 1.00 91.06 140 LEU A C 1
ATOM 1144 O O . LEU A 1 140 ? 8.664 0.026 7.891 1.00 91.06 140 LEU A O 1
ATOM 1148 N N . SER A 1 141 ? 7.644 -1.919 7.451 1.00 87.56 141 SER A N 1
ATOM 1149 C CA . SER A 1 141 ? 8.299 -2.680 8.518 1.00 87.56 141 SER A CA 1
ATOM 1150 C C . SER A 1 141 ? 8.917 -3.984 7.998 1.00 87.56 141 SER A C 1
ATOM 1152 O O . SER A 1 141 ? 8.210 -4.979 7.804 1.00 87.56 141 SER A O 1
ATOM 1154 N N . PRO A 1 142 ? 10.256 -4.043 7.862 1.00 87.25 142 PRO A N 1
ATOM 1155 C CA . PRO A 1 142 ? 10.962 -5.289 7.563 1.00 87.25 142 PRO A CA 1
ATOM 1156 C C . PRO A 1 142 ? 10.688 -6.390 8.597 1.00 87.25 142 PRO A C 1
ATOM 1158 O O . PRO A 1 142 ? 10.564 -7.559 8.241 1.00 87.25 142 PRO A O 1
ATOM 1161 N N . THR A 1 143 ? 10.528 -6.019 9.872 1.00 78.44 143 THR A N 1
ATOM 1162 C CA . THR A 1 143 ? 10.186 -6.951 10.956 1.00 78.44 143 THR A CA 1
ATOM 1163 C C . THR A 1 143 ? 8.836 -7.619 10.719 1.00 78.44 143 THR A C 1
ATOM 1165 O O . THR A 1 143 ? 8.718 -8.833 10.875 1.00 78.44 143 THR A O 1
ATOM 1168 N N . PHE A 1 144 ? 7.825 -6.851 10.301 1.00 81.25 144 PHE A N 1
ATOM 1169 C CA . PHE A 1 144 ? 6.520 -7.408 9.950 1.00 81.25 144 PHE A CA 1
ATOM 1170 C C . PHE A 1 144 ? 6.620 -8.360 8.752 1.00 81.25 144 PHE A C 1
ATOM 1172 O O . PHE A 1 144 ? 6.075 -9.459 8.794 1.00 81.25 144 PHE A O 1
ATOM 1179 N N . LYS A 1 145 ? 7.391 -7.994 7.723 1.00 84.50 145 LYS A N 1
ATOM 1180 C CA . LYS A 1 145 ? 7.622 -8.851 6.550 1.00 84.50 145 LYS A CA 1
ATOM 1181 C C . LYS A 1 145 ? 8.239 -10.206 6.927 1.00 84.50 145 LYS A C 1
ATOM 1183 O O . LYS A 1 145 ? 7.759 -11.244 6.482 1.00 84.50 145 LYS A O 1
ATOM 1188 N N . LEU A 1 146 ? 9.261 -10.215 7.788 1.00 79.44 146 LEU A N 1
ATOM 1189 C CA . LEU A 1 146 ? 9.871 -11.454 8.292 1.00 79.44 146 LEU A CA 1
ATOM 1190 C C . LEU A 1 146 ? 8.894 -12.292 9.121 1.00 79.44 146 LEU A C 1
ATOM 1192 O O . LEU A 1 146 ? 8.910 -13.519 9.047 1.00 79.44 146 LEU A O 1
ATOM 1196 N N . TYR A 1 147 ? 8.041 -11.634 9.906 1.00 77.62 147 TYR A N 1
ATOM 1197 C CA . TYR A 1 147 ? 7.013 -12.314 10.678 1.00 77.62 147 TYR A CA 1
ATOM 1198 C C . TYR A 1 147 ? 6.024 -13.055 9.769 1.00 77.62 147 TYR A C 1
ATOM 1200 O O . TYR A 1 147 ? 5.750 -14.227 10.015 1.00 77.62 147 TYR A O 1
ATOM 1208 N N . VAL A 1 148 ? 5.556 -12.414 8.693 1.00 74.62 148 VAL A N 1
ATOM 1209 C CA . VAL A 1 148 ? 4.667 -13.048 7.705 1.00 74.62 148 VAL A CA 1
ATOM 1210 C C . VAL A 1 148 ? 5.309 -14.309 7.118 1.00 74.62 148 VAL A C 1
ATOM 1212 O O . VAL A 1 148 ? 4.657 -15.349 7.053 1.00 74.62 148 VAL A O 1
ATOM 1215 N N . PHE A 1 149 ? 6.597 -14.262 6.762 1.00 79.06 149 PHE A N 1
ATOM 1216 C CA . PHE A 1 149 ? 7.307 -15.445 6.259 1.00 79.06 149 PHE A CA 1
ATOM 1217 C C . PHE A 1 149 ? 7.395 -16.567 7.294 1.00 79.06 149 PHE A C 1
ATOM 1219 O O . PHE A 1 149 ? 7.118 -17.721 6.976 1.00 79.06 149 PHE A O 1
ATOM 1226 N N . LYS A 1 150 ? 7.723 -16.236 8.544 1.00 75.19 150 LYS A N 1
ATOM 1227 C CA . LYS A 1 150 ? 7.816 -17.219 9.626 1.00 75.19 150 LYS A CA 1
ATOM 1228 C C . LYS A 1 150 ? 6.469 -17.872 9.943 1.00 75.19 150 LYS A C 1
ATOM 1230 O O . LYS A 1 150 ? 6.415 -19.064 10.238 1.00 75.19 150 LYS A O 1
ATOM 1235 N N . GLU A 1 151 ? 5.389 -17.100 9.902 1.00 71.00 151 GLU A N 1
ATOM 1236 C CA . GLU A 1 151 ? 4.040 -17.624 10.118 1.00 71.00 151 GLU A CA 1
ATOM 1237 C C . GLU A 1 151 ? 3.616 -18.546 8.966 1.00 71.00 151 GLU A C 1
ATOM 1239 O O . GLU A 1 151 ? 3.062 -19.619 9.200 1.00 71.00 151 GLU A O 1
ATOM 1244 N N . HIS A 1 152 ? 3.970 -18.193 7.728 1.00 74.38 152 HIS A N 1
ATOM 1245 C CA . HIS A 1 152 ? 3.753 -19.047 6.562 1.00 74.38 152 HIS A CA 1
ATOM 1246 C C . HIS A 1 152 ? 4.518 -20.381 6.664 1.00 74.38 152 HIS A C 1
ATOM 1248 O O . HIS A 1 152 ? 3.932 -21.439 6.441 1.00 74.38 152 HIS A O 1
ATOM 1254 N N . GLU A 1 153 ? 5.791 -20.369 7.078 1.00 73.44 153 GLU A N 1
ATOM 1255 C CA . GLU A 1 153 ? 6.563 -21.597 7.344 1.00 73.44 153 GLU A CA 1
ATOM 1256 C C . GLU A 1 153 ? 5.886 -22.491 8.393 1.00 73.44 153 GLU A C 1
ATOM 1258 O O . GLU A 1 153 ? 5.780 -23.705 8.204 1.00 73.44 153 GLU A O 1
ATOM 1263 N N . LYS A 1 154 ? 5.379 -21.888 9.477 1.00 72.19 154 LYS A N 1
ATOM 1264 C CA . LYS A 1 154 ? 4.612 -22.590 10.514 1.00 72.19 154 LYS A CA 1
ATOM 1265 C C . LYS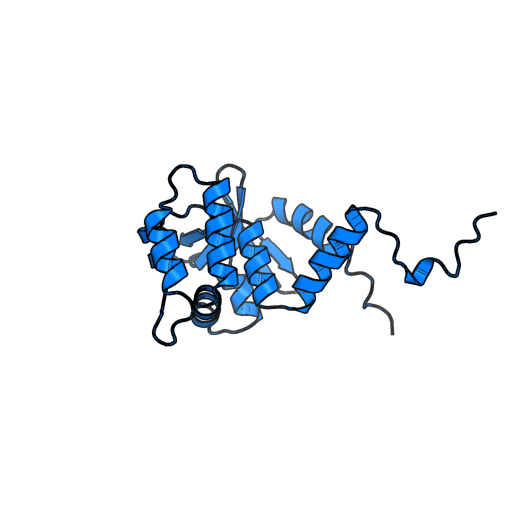 A 1 154 ? 3.351 -23.241 9.958 1.00 72.19 154 LYS A C 1
ATOM 1267 O O . LYS A 1 154 ? 3.110 -24.413 10.238 1.00 72.19 154 LYS A O 1
ATOM 1272 N N . SER A 1 155 ? 2.566 -22.501 9.176 1.00 65.81 155 SER A N 1
ATOM 1273 C CA . SER A 1 155 ? 1.318 -23.001 8.590 1.00 65.81 155 SER A CA 1
ATOM 1274 C C . SER A 1 155 ? 1.552 -24.157 7.617 1.00 65.81 155 SER A C 1
ATOM 1276 O O . SER A 1 155 ? 0.702 -25.035 7.507 1.00 65.81 155 SER A O 1
ATOM 1278 N N . LEU A 1 156 ? 2.697 -24.180 6.931 1.00 76.56 156 LEU A N 1
ATOM 1279 C CA . LEU A 1 156 ? 3.097 -25.277 6.047 1.00 76.56 156 LEU A CA 1
ATOM 1280 C C . LEU A 1 156 ? 3.677 -26.491 6.795 1.00 76.56 156 LEU A C 1
ATOM 1282 O O . LEU A 1 156 ? 4.081 -27.462 6.158 1.00 76.56 156 LEU A O 1
ATOM 1286 N N . GLY A 1 157 ? 3.757 -26.451 8.130 1.00 71.06 157 GLY A N 1
ATOM 1287 C CA . GLY A 1 157 ? 4.377 -27.512 8.927 1.00 71.06 157 GLY A CA 1
ATOM 1288 C C . GLY A 1 157 ? 5.888 -27.630 8.704 1.00 71.06 157 GLY A C 1
ATOM 1289 O O . GLY A 1 157 ? 6.471 -28.691 8.932 1.00 71.06 157 GLY A O 1
ATOM 1290 N N . TYR A 1 158 ? 6.543 -26.564 8.234 1.00 66.56 158 TYR A N 1
ATOM 1291 C CA . TYR A 1 158 ? 7.963 -26.597 7.914 1.00 66.56 158 TYR A CA 1
ATOM 1292 C C . TYR A 1 158 ? 8.796 -26.655 9.203 1.00 66.56 158 TYR A C 1
ATOM 1294 O O . TYR A 1 158 ? 8.865 -25.697 9.972 1.00 66.56 158 TYR A O 1
ATOM 1302 N N . CYS A 1 159 ? 9.444 -27.796 9.453 1.00 58.56 159 CYS A N 1
ATOM 1303 C CA . CYS A 1 159 ? 10.368 -27.951 10.575 1.00 58.56 159 CYS A CA 1
ATOM 1304 C C . CYS A 1 159 ? 11.732 -27.313 10.225 1.00 58.56 159 CYS A C 1
ATOM 1306 O O . CYS A 1 159 ? 12.363 -27.734 9.241 1.00 58.56 159 CYS A O 1
ATOM 1308 N N . PRO A 1 160 ? 12.224 -26.317 10.994 1.00 60.06 160 PRO A N 1
ATOM 1309 C CA . PRO A 1 160 ? 13.489 -25.643 10.709 1.00 60.06 160 PRO A CA 1
ATOM 1310 C C . PRO A 1 160 ? 14.655 -26.634 10.631 1.00 60.06 160 PRO A C 1
ATOM 1312 O O . PRO A 1 160 ? 14.793 -27.516 11.476 1.00 60.06 160 PRO A O 1
ATOM 1315 N N . ARG A 1 161 ? 15.554 -26.480 9.647 1.00 56.41 161 ARG A N 1
ATOM 1316 C CA . ARG A 1 161 ? 16.732 -27.366 9.504 1.00 56.41 161 ARG A CA 1
ATOM 1317 C C . ARG A 1 161 ? 17.629 -27.383 10.749 1.00 56.41 161 ARG A C 1
ATOM 1319 O O . ARG A 1 161 ? 18.235 -28.413 11.020 1.00 56.41 161 ARG A O 1
ATOM 1326 N N . SER A 1 162 ? 17.660 -26.301 11.529 1.00 55.91 162 SER A N 1
ATOM 1327 C CA . SER A 1 162 ? 18.388 -26.222 12.804 1.00 55.91 162 SER A CA 1
ATOM 1328 C C . SER A 1 162 ? 17.818 -27.117 13.914 1.00 55.91 162 SER A C 1
ATOM 1330 O O . SER A 1 162 ? 18.485 -27.312 14.921 1.00 55.91 162 SER A O 1
ATOM 1332 N N . ALA A 1 163 ? 16.615 -27.676 13.746 1.00 53.59 163 ALA A N 1
ATOM 1333 C CA . ALA A 1 163 ? 16.018 -28.634 14.678 1.00 53.59 163 ALA A CA 1
ATOM 1334 C C . ALA A 1 163 ? 16.358 -30.103 14.343 1.00 53.59 163 ALA A C 1
ATOM 1336 O O . ALA A 1 163 ? 16.052 -30.997 15.128 1.00 53.59 163 ALA A O 1
ATOM 1337 N N . ARG A 1 164 ? 17.018 -30.386 13.205 1.00 51.19 164 ARG A N 1
ATOM 1338 C CA . ARG A 1 164 ? 17.321 -31.771 12.785 1.00 51.19 164 ARG A CA 1
ATOM 1339 C C . ARG A 1 164 ? 18.473 -32.427 13.540 1.00 51.19 164 ARG A C 1
ATOM 1341 O O . ARG A 1 164 ? 18.564 -33.645 13.512 1.00 51.19 164 ARG A O 1
ATOM 1348 N N . SER A 1 165 ? 19.311 -31.674 14.251 1.00 54.50 165 SER A N 1
ATOM 1349 C CA . SER A 1 165 ? 20.392 -32.245 15.071 1.00 54.50 165 SER A CA 1
ATOM 1350 C C . SER A 1 165 ? 19.921 -32.815 16.420 1.00 54.50 165 SER A C 1
ATOM 1352 O O . SER A 1 165 ? 20.756 -33.210 17.225 1.00 54.50 165 SER A O 1
ATOM 1354 N N . GLY A 1 166 ? 18.607 -32.861 16.678 1.00 52.81 166 GLY A N 1
ATOM 1355 C CA . GLY A 1 166 ? 18.016 -33.491 17.868 1.00 52.81 166 GLY A CA 1
ATOM 1356 C C . GLY A 1 166 ? 16.863 -34.456 17.577 1.00 52.81 166 GLY A C 1
ATOM 1357 O O . GLY A 1 166 ? 16.349 -35.083 18.500 1.00 52.81 166 GLY A O 1
ATOM 1358 N N . CYS A 1 167 ? 16.451 -34.613 16.315 1.00 47.81 167 CYS A N 1
ATOM 1359 C CA . CYS A 1 167 ? 15.475 -35.632 15.943 1.00 47.81 167 CYS A CA 1
ATOM 1360 C C . CYS A 1 167 ? 16.207 -36.957 15.725 1.00 47.81 167 CYS A C 1
ATOM 1362 O O . CYS A 1 167 ? 16.606 -37.276 14.606 1.00 47.81 167 CYS A O 1
ATOM 1364 N N . GLY A 1 168 ? 16.389 -37.716 16.807 1.00 47.31 168 GLY A N 1
ATOM 1365 C CA . GLY A 1 168 ? 16.682 -39.141 16.718 1.00 47.31 168 GLY A CA 1
ATOM 1366 C C . GLY A 1 168 ? 15.555 -39.834 15.958 1.00 47.31 168 GLY A C 1
ATOM 1367 O O . GLY A 1 168 ? 14.492 -40.088 16.515 1.00 47.31 168 GLY A O 1
ATOM 1368 N N . CYS A 1 169 ? 15.775 -40.088 14.672 1.00 35.12 169 CYS A N 1
ATOM 1369 C CA . CYS A 1 169 ? 15.054 -41.131 13.962 1.00 35.12 169 CYS A CA 1
ATOM 1370 C C . CYS A 1 169 ? 15.772 -42.434 14.318 1.00 35.12 169 CYS A C 1
ATOM 1372 O O . CYS A 1 169 ? 16.906 -42.642 13.880 1.00 35.12 169 CYS A O 1
ATOM 1374 N N . GLY A 1 170 ? 15.158 -43.213 15.211 1.00 34.97 170 GLY A N 1
ATOM 1375 C CA . GLY A 1 170 ? 15.455 -44.637 15.360 1.00 34.97 170 GLY A CA 1
ATOM 1376 C C . GLY A 1 170 ? 14.892 -45.437 14.196 1.00 34.97 170 GLY A C 1
ATOM 1377 O O . GLY A 1 170 ? 14.007 -44.899 13.489 1.00 34.97 170 GLY A O 1
#

Foldseek 3Di:
DDDPPPPLVCVVVQVVVCVVPQWGQDPNFTWGWDDDPRFIKTFQQSLQCVQPVVSQVLQFVQLLDLVLLVVQLVVCVVPPPQFDVVLSVVSSVCRNPPPDTDGPVNVCVRGVRDQKDADDDPPTGIIGTPVSSLVSSCVSDVPSVVSVVVSVCVVVVNDDPVCVVPPPPD

Organism: Saprospira grandis (strain Lewin) (NCBI:txid984262)

InterPro domains:
  IPR017880 KilA, N-terminal [PS51301] (20-155)
  IPR018004 KilA/APSES-type HTH, DNA-binding [PF04383] (33-152)
  IPR018004 KilA/APSES-type HTH, DNA-binding [SM01252] (30-154)

Nearest PDB structures (foldseek):
  1tbx-assembly1_B  TM=2.703E-01  e=4.542E+00  Sulfolobus spindle-shaped virus 1
  3s2w-assembly1_A  TM=1.984E-01  e=5.424E+00  Methanosarcina mazei Go1

Solvent-accessible surface area (backbone atoms only — not comparable to full-atom values): 9941 Å² total; per-residue (Å²): 144,84,86,85,78,73,68,72,65,46,62,64,55,45,56,62,60,22,74,79,69,44,44,36,69,61,91,90,40,74,29,50,42,45,79,54,101,89,45,54,26,29,34,47,43,48,56,34,44,76,79,37,85,62,27,69,58,56,55,36,57,47,54,39,33,54,70,50,44,50,49,52,52,52,53,36,67,76,75,35,96,75,44,35,61,68,51,44,51,55,51,54,70,49,38,64,44,93,84,55,80,58,52,72,66,58,49,30,70,62,22,55,48,76,57,50,47,78,46,84,66,100,88,38,47,39,31,18,31,50,69,59,38,50,51,53,48,32,72,77,28,66,67,54,41,53,48,54,54,55,52,50,38,54,76,69,67,57,76,60,75,88,59,57,90,72,62,80,79,127

Sequence (170 aa):
MQAVWELPILLFSFIEMAKKQGILKVQGSEIRLYREQKEDFISLTDIARKFNPKTGQLILNWLRNRSSISFLGAWESLHNPNFNVLEFENIKNQTGDPTFTLSLTEWIEKTGALGIRSKKGRYGGTYAHQDIAFEFLSYLSPTFKLYVFKEHEKSLGYCPRSARSGCGCG

Radius of gyration: 18.58 Å; Cα contacts (8 Å, |Δi|>4): 179; chains: 1; bounding box: 40×58×50 Å

Mean predicted aligned error: 9.96 Å

Secondary structure (DSSP, 8-state):
---SSSHHHHHHHHHHHHTTTSEEEETTEEEEEEEETTEEEEEHHHHHHHH-S-HHHHHHHHHT-HHHHHHHHHHHHHH-TT--HHHHHHHHHHTT-TT----HHHHHHHH--SSEEEE-STT-EEEEEHHHHHHHHHHH-HHHHHHHHHHHHHHTT---GGGTTS----

pLDDT: mean 78.7, std 19.27, range [34.97, 97.69]